Protein AF-A0A5F2H705-F1 (afdb_monomer)

Structure (mmCIF, N/CA/C/O backbone):
data_AF-A0A5F2H705-F1
#
_entry.id   AF-A0A5F2H705-F1
#
loop_
_atom_site.group_PDB
_atom_site.id
_atom_site.type_symbol
_atom_site.label_atom_id
_atom_site.label_alt_id
_atom_site.label_comp_id
_atom_site.label_asym_id
_atom_site.label_entity_id
_atom_site.label_seq_id
_atom_site.pdbx_PDB_ins_code
_atom_site.Cartn_x
_atom_site.Cartn_y
_atom_site.Cartn_z
_atom_site.occupancy
_atom_site.B_iso_or_equiv
_atom_site.auth_seq_id
_atom_site.auth_comp_id
_atom_site.auth_asym_id
_atom_site.auth_atom_id
_atom_site.pdbx_PDB_model_num
ATOM 1 N N . MET A 1 1 ? -13.537 30.137 -7.207 1.00 33.12 1 MET A N 1
ATOM 2 C CA . MET A 1 1 ? -13.857 29.243 -8.342 1.00 33.12 1 MET A CA 1
ATOM 3 C C . MET A 1 1 ? -13.474 27.830 -7.941 1.00 33.12 1 MET A C 1
ATOM 5 O O . MET A 1 1 ? -12.298 27.490 -7.991 1.00 33.12 1 MET A O 1
ATOM 9 N N . SER A 1 2 ? -14.434 27.050 -7.441 1.00 37.59 2 SER A N 1
ATOM 10 C CA . SER A 1 2 ? -14.213 25.641 -7.104 1.00 37.59 2 SER A CA 1
ATOM 11 C C . SER A 1 2 ? -13.878 24.879 -8.382 1.00 37.59 2 SER A C 1
ATOM 13 O O . SER A 1 2 ? -14.610 24.978 -9.367 1.00 37.59 2 SER A O 1
ATOM 15 N N . ARG A 1 3 ? -12.735 24.185 -8.400 1.00 36.38 3 ARG A N 1
ATOM 16 C CA . ARG A 1 3 ? -12.379 23.299 -9.514 1.00 36.38 3 ARG A CA 1
ATOM 17 C C . ARG A 1 3 ? -13.468 22.224 -9.6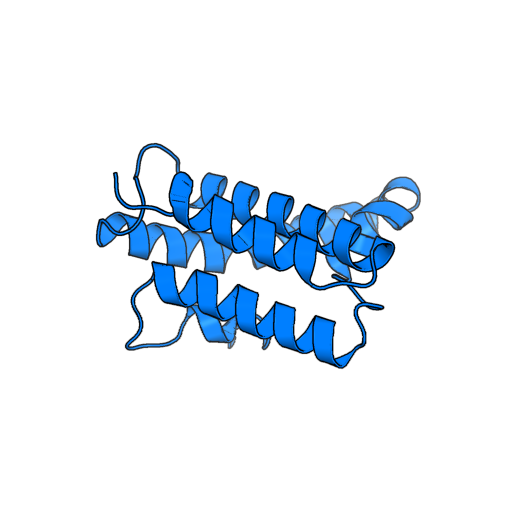33 1.00 36.38 3 ARG A C 1
ATOM 19 O O . ARG A 1 3 ? -13.881 21.710 -8.595 1.00 36.38 3 ARG A O 1
ATOM 26 N N . PRO A 1 4 ? -13.944 21.898 -10.847 1.00 41.84 4 PRO A N 1
ATOM 27 C CA . PRO A 1 4 ? -14.894 20.812 -11.020 1.00 41.84 4 PRO A CA 1
ATOM 28 C C . PRO A 1 4 ? -14.258 19.518 -10.512 1.00 41.84 4 PRO A C 1
ATOM 30 O O . PRO A 1 4 ? -13.079 19.260 -10.771 1.00 41.84 4 PRO A O 1
ATOM 33 N N . ASP A 1 5 ? -15.047 18.755 -9.764 1.00 51.53 5 ASP A N 1
ATOM 34 C CA . ASP A 1 5 ? -14.673 17.488 -9.151 1.00 51.53 5 ASP A CA 1
ATOM 35 C C . ASP A 1 5 ? -14.258 16.511 -10.261 1.00 51.53 5 ASP A C 1
ATOM 37 O O . ASP A 1 5 ? -15.083 15.997 -11.024 1.00 51.53 5 ASP A O 1
ATOM 41 N N . ARG A 1 6 ? -12.944 16.363 -10.469 1.00 44.84 6 ARG A N 1
ATOM 42 C CA . ARG A 1 6 ? -12.408 15.472 -11.498 1.00 44.84 6 ARG A CA 1
ATOM 43 C C . ARG A 1 6 ? -12.746 14.052 -11.042 1.00 44.84 6 ARG A C 1
ATOM 45 O O . ARG A 1 6 ? -12.341 13.688 -9.940 1.00 44.84 6 ARG A O 1
ATOM 52 N N . PRO A 1 7 ? -13.428 13.233 -11.866 1.00 42.72 7 PRO A N 1
ATOM 53 C CA . PRO A 1 7 ? -13.769 11.877 -11.465 1.00 42.72 7 PRO A CA 1
ATOM 54 C C . PRO A 1 7 ? -12.494 11.132 -11.038 1.00 42.72 7 PRO A C 1
ATOM 56 O O . PRO A 1 7 ? -11.457 11.277 -11.703 1.00 42.72 7 PRO A O 1
ATOM 59 N N . PRO A 1 8 ? -12.538 10.360 -9.936 1.00 50.00 8 PRO A N 1
ATOM 60 C CA . PRO A 1 8 ? -11.362 9.673 -9.429 1.00 50.00 8 PRO A CA 1
ATOM 61 C C . PRO A 1 8 ? -10.791 8.771 -10.522 1.00 50.00 8 PRO A C 1
ATOM 63 O O . PRO A 1 8 ? -11.536 8.123 -11.266 1.00 50.00 8 PRO A O 1
ATOM 66 N N . ARG A 1 9 ? -9.455 8.734 -10.634 1.00 55.25 9 ARG A N 1
ATOM 67 C CA . ARG A 1 9 ? -8.773 7.885 -11.621 1.00 55.25 9 ARG A CA 1
ATOM 68 C C . ARG A 1 9 ? -9.310 6.445 -11.495 1.00 55.25 9 ARG A C 1
ATOM 70 O O . ARG A 1 9 ? -9.554 6.005 -10.370 1.00 55.25 9 ARG A O 1
ATOM 77 N N . PRO A 1 10 ? -9.460 5.675 -12.591 1.00 51.91 10 PRO A N 1
ATOM 78 C CA . PRO A 1 10 ? -10.145 4.374 -12.576 1.00 51.91 10 PRO A CA 1
ATOM 79 C C . PRO A 1 10 ? -9.630 3.376 -11.526 1.00 51.91 10 PRO A C 1
ATOM 81 O O . PRO A 1 10 ? -10.385 2.518 -11.075 1.00 51.91 10 PRO A O 1
ATOM 84 N N . GLY A 1 11 ? -8.359 3.491 -11.121 1.00 60.97 11 GLY A N 1
ATOM 85 C CA . GLY A 1 11 ? -7.766 2.683 -10.055 1.00 60.97 11 GLY A CA 1
ATOM 86 C C . GLY A 1 11 ? -8.316 2.972 -8.654 1.00 60.97 11 GLY A C 1
ATOM 87 O O . GLY A 1 11 ? -8.404 2.055 -7.855 1.00 60.97 11 GLY A O 1
ATOM 88 N N . ILE A 1 12 ? -8.746 4.202 -8.369 1.00 66.94 12 ILE A N 1
ATOM 89 C CA . ILE A 1 12 ? -9.010 4.734 -7.017 1.00 66.94 12 ILE A CA 1
ATOM 90 C C . ILE A 1 12 ? -10.495 4.616 -6.628 1.00 66.94 12 ILE A C 1
ATOM 92 O O . ILE A 1 12 ? -10.852 4.637 -5.454 1.00 66.94 12 ILE A O 1
ATOM 96 N N . ARG A 1 13 ? -11.374 4.393 -7.613 1.00 67.81 13 ARG A N 1
ATOM 97 C CA . ARG A 1 13 ? -12.831 4.238 -7.448 1.00 67.81 13 ARG A CA 1
ATOM 98 C C . ARG A 1 13 ? -13.280 3.297 -6.307 1.00 67.81 13 ARG A C 1
ATOM 100 O O . ARG A 1 13 ? -14.314 3.590 -5.708 1.00 67.81 13 ARG A O 1
ATOM 107 N N . PRO A 1 14 ? -12.570 2.199 -5.969 1.00 72.44 14 PRO A N 1
ATOM 108 C CA . PRO A 1 14 ? -12.935 1.352 -4.831 1.00 72.44 14 PRO A CA 1
ATOM 109 C C . PRO A 1 14 ? -12.878 2.052 -3.464 1.00 72.44 14 PRO A C 1
ATOM 111 O O . PRO A 1 14 ? -13.659 1.687 -2.587 1.00 72.44 14 PRO A O 1
ATOM 114 N N . LEU A 1 15 ? -12.013 3.060 -3.294 1.00 74.94 15 LEU A N 1
ATOM 115 C CA . LEU A 1 15 ? -11.843 3.793 -2.032 1.00 74.94 15 LEU A CA 1
ATOM 116 C C . LEU A 1 15 ? -13.021 4.729 -1.725 1.00 74.94 15 LEU A C 1
ATOM 118 O O . LEU A 1 15 ? -13.288 5.019 -0.568 1.00 74.94 15 LEU A O 1
ATOM 122 N N . CYS A 1 16 ? -13.782 5.135 -2.744 1.00 71.06 16 CYS A N 1
ATOM 123 C CA . CYS A 1 16 ? -14.920 6.053 -2.613 1.00 71.06 16 CYS A CA 1
ATOM 124 C C . CYS A 1 16 ? -16.282 5.333 -2.551 1.00 71.06 16 CYS A C 1
ATOM 126 O O . CYS A 1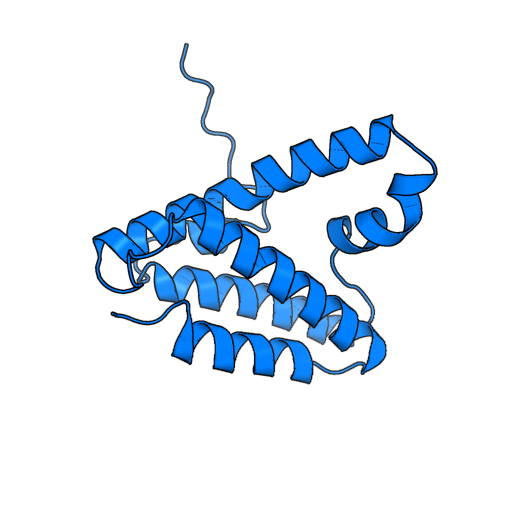 16 ? -17.328 5.959 -2.725 1.00 71.06 16 CYS A O 1
ATOM 128 N N . ARG A 1 17 ? -16.312 4.001 -2.398 1.00 72.38 17 ARG A N 1
ATOM 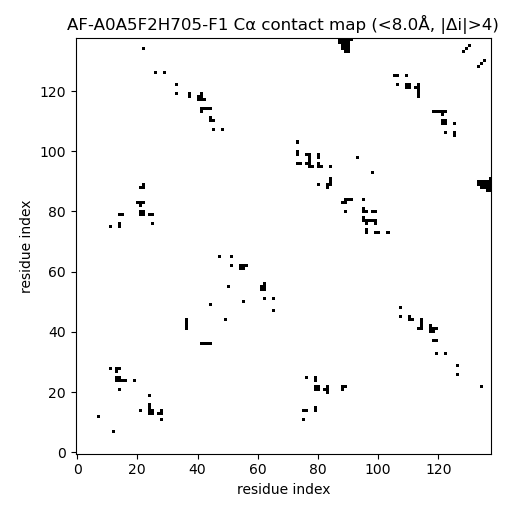129 C CA . ARG A 1 17 ? -17.566 3.236 -2.471 1.00 72.38 17 ARG A CA 1
ATOM 130 C C . ARG A 1 17 ? -18.429 3.461 -1.224 1.00 72.38 17 ARG A C 1
ATOM 132 O O . ARG A 1 17 ? -18.072 3.012 -0.139 1.00 72.38 17 ARG A O 1
ATOM 139 N N . ALA A 1 18 ? -19.599 4.070 -1.413 1.00 63.28 18 ALA A N 1
ATOM 140 C CA . ALA A 1 18 ? -20.623 4.189 -0.378 1.00 63.28 18 ALA A CA 1
ATOM 141 C C . ALA A 1 18 ? -21.125 2.804 0.087 1.00 63.28 18 ALA A C 1
ATOM 143 O O . ALA A 1 18 ? -21.304 1.895 -0.730 1.00 63.28 18 ALA A O 1
ATOM 144 N N . GLY A 1 19 ? -21.351 2.653 1.397 1.00 78.31 19 GLY A N 1
ATOM 145 C CA . GLY A 1 19 ? -21.922 1.447 2.014 1.00 78.31 19 GLY A CA 1
ATOM 146 C C . GLY A 1 19 ? -20.923 0.374 2.469 1.00 78.31 19 GLY A C 1
ATOM 147 O O . GLY A 1 19 ? -21.357 -0.685 2.911 1.00 78.31 19 GLY A O 1
ATOM 148 N N . LEU A 1 20 ? -19.612 0.620 2.373 1.00 86.38 20 LEU A N 1
ATOM 149 C CA . LEU A 1 20 ? -18.580 -0.210 3.008 1.00 86.38 20 LEU A CA 1
ATOM 150 C C . LEU A 1 20 ? -17.863 0.584 4.096 1.00 86.38 20 LEU A C 1
ATOM 152 O O . LEU A 1 20 ? -17.632 1.782 3.928 1.00 86.38 20 LEU A O 1
ATOM 156 N N . ALA A 1 21 ? -17.471 -0.111 5.162 1.00 91.94 21 ALA A N 1
ATOM 157 C CA . ALA A 1 21 ? -16.634 0.447 6.213 1.00 91.94 21 ALA A CA 1
ATOM 158 C C . ALA A 1 21 ? -15.298 0.955 5.624 1.00 91.94 21 ALA A C 1
ATOM 160 O O . ALA A 1 21 ? -14.723 0.271 4.762 1.00 91.94 21 ALA A O 1
ATOM 161 N N . PRO A 1 22 ? -14.782 2.126 6.038 1.00 93.75 22 PRO A N 1
ATOM 162 C CA . PRO A 1 22 ? -13.534 2.686 5.532 1.00 93.75 22 PRO A CA 1
ATOM 163 C C . PRO A 1 22 ? -12.360 1.708 5.461 1.00 93.75 22 PRO A C 1
ATOM 165 O O . PRO A 1 22 ? -11.728 1.589 4.406 1.00 93.75 22 PRO A O 1
ATOM 168 N N . ARG A 1 23 ? -12.123 0.920 6.514 1.00 94.62 23 ARG A N 1
ATOM 169 C CA . ARG A 1 23 ? -11.063 -0.097 6.525 1.00 94.62 23 ARG A CA 1
ATOM 170 C C . ARG A 1 23 ? -11.287 -1.190 5.478 1.00 94.62 23 ARG A C 1
ATOM 172 O O . ARG A 1 23 ? -10.342 -1.631 4.824 1.00 94.62 23 ARG A O 1
ATOM 179 N N . GLN A 1 24 ? -12.535 -1.604 5.260 1.00 94.00 24 GLN A N 1
ATOM 180 C CA . GLN A 1 24 ? -12.879 -2.598 4.235 1.00 94.00 24 GLN A CA 1
ATOM 181 C C . GLN A 1 24 ? -12.654 -2.067 2.814 1.00 94.00 24 GLN A C 1
ATOM 183 O O . GLN A 1 24 ? -12.319 -2.843 1.918 1.00 94.00 24 GLN A O 1
ATOM 188 N N . ARG A 1 25 ? -12.809 -0.756 2.582 1.00 95.25 25 ARG A N 1
ATOM 189 C CA . ARG A 1 25 ? -12.528 -0.143 1.271 1.00 95.25 25 ARG A CA 1
ATOM 190 C C . ARG A 1 25 ? -11.040 -0.228 0.918 1.00 95.25 25 ARG A C 1
ATOM 192 O O . ARG A 1 25 ? -10.727 -0.537 -0.233 1.00 95.25 25 ARG A O 1
ATOM 199 N N . LEU A 1 26 ? -10.145 -0.037 1.895 1.00 95.31 26 LEU A N 1
ATOM 200 C CA . LEU A 1 26 ? -8.696 -0.220 1.718 1.00 95.31 26 LEU A CA 1
ATOM 201 C C . LEU A 1 26 ? -8.366 -1.662 1.318 1.00 95.31 26 LEU A C 1
ATOM 203 O O . LEU A 1 26 ? -7.706 -1.883 0.304 1.00 95.31 26 LEU A O 1
ATOM 207 N N . LEU A 1 27 ? -8.879 -2.647 2.063 1.00 94.94 27 LEU A N 1
ATOM 208 C CA . LEU A 1 27 ? -8.639 -4.061 1.763 1.00 94.94 27 LEU A CA 1
ATOM 209 C C . LEU A 1 27 ? -9.171 -4.437 0.372 1.00 94.94 27 LEU A C 1
ATOM 211 O O . LEU A 1 27 ? -8.453 -5.015 -0.440 1.00 94.94 27 LEU A O 1
ATOM 215 N N . ARG A 1 28 ? -10.394 -3.997 0.049 1.00 94.50 28 ARG A N 1
ATOM 216 C CA . ARG A 1 28 ? -11.016 -4.226 -1.259 1.00 94.50 28 ARG A CA 1
ATOM 217 C C . ARG A 1 28 ? -10.197 -3.643 -2.408 1.00 94.50 28 ARG A C 1
ATOM 219 O O . ARG A 1 28 ? -10.142 -4.246 -3.479 1.00 94.50 28 ARG A O 1
ATOM 226 N N . TYR A 1 29 ? -9.605 -2.462 -2.231 1.00 95.00 29 TYR A N 1
ATOM 227 C CA . TYR A 1 29 ? -8.711 -1.891 -3.236 1.00 95.00 29 TYR A CA 1
ATOM 228 C C . TYR A 1 29 ? -7.534 -2.840 -3.511 1.00 95.00 29 TYR A C 1
ATOM 230 O O . TYR A 1 29 ? -7.264 -3.157 -4.670 1.00 95.00 29 TYR A O 1
ATOM 238 N N . LEU A 1 30 ? -6.882 -3.345 -2.460 1.00 96.19 30 LEU A N 1
ATOM 239 C CA . LEU A 1 30 ? -5.739 -4.254 -2.580 1.00 96.19 30 LEU A CA 1
ATOM 240 C C . LEU A 1 30 ?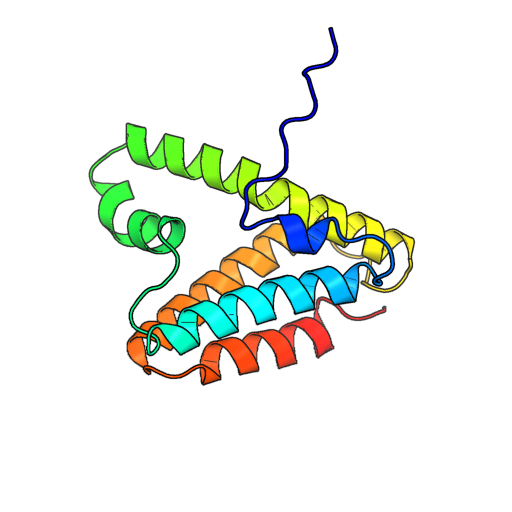 -6.129 -5.599 -3.204 1.00 96.19 30 LEU A C 1
ATOM 242 O O . LEU A 1 30 ? -5.355 -6.150 -3.986 1.00 96.19 30 LEU A O 1
ATOM 246 N N . ASP A 1 31 ? -7.328 -6.104 -2.916 1.00 96.00 31 ASP A N 1
ATOM 247 C CA . ASP A 1 31 ? -7.873 -7.311 -3.547 1.00 96.00 31 ASP A CA 1
ATOM 248 C C . ASP A 1 31 ? -8.077 -7.115 -5.051 1.00 96.00 31 ASP A C 1
ATOM 250 O O . ASP A 1 31 ? -7.571 -7.900 -5.846 1.00 96.00 31 ASP A O 1
ATOM 254 N N . ILE A 1 32 ? -8.698 -6.006 -5.466 1.00 94.38 32 ILE A N 1
ATOM 255 C CA . ILE A 1 32 ? -8.903 -5.694 -6.891 1.00 94.38 32 ILE A CA 1
ATOM 256 C C . ILE A 1 32 ? -7.571 -5.621 -7.647 1.00 94.38 32 ILE A C 1
ATOM 258 O O . ILE A 1 32 ? -7.481 -6.054 -8.797 1.00 94.38 32 ILE A O 1
ATOM 262 N N . ILE A 1 33 ? -6.536 -5.043 -7.032 1.00 94.31 33 ILE A N 1
ATOM 263 C CA . ILE A 1 33 ? -5.207 -4.983 -7.643 1.00 94.31 33 ILE A CA 1
ATOM 264 C C . ILE A 1 33 ? -4.553 -6.371 -7.655 1.00 94.31 33 ILE A C 1
ATOM 266 O O . ILE A 1 33 ? -4.003 -6.757 -8.683 1.00 94.31 33 ILE A O 1
ATOM 270 N N . SER A 1 34 ? -4.678 -7.147 -6.575 1.00 96.44 34 SER A N 1
ATOM 271 C CA . SER A 1 34 ? -4.185 -8.532 -6.494 1.00 96.44 34 SER A CA 1
ATOM 272 C C . SER A 1 34 ? -4.769 -9.410 -7.605 1.00 96.44 34 SER A C 1
ATOM 274 O O . SER A 1 34 ? -4.019 -10.113 -8.278 1.00 96.44 34 SER A O 1
ATOM 276 N N . ASP A 1 35 ? -6.079 -9.321 -7.852 1.00 95.94 35 ASP A N 1
ATOM 277 C CA . ASP A 1 35 ? -6.775 -10.089 -8.891 1.00 95.94 35 ASP A CA 1
ATOM 278 C C . ASP A 1 35 ? -6.273 -9.733 -10.294 1.00 95.94 35 ASP A C 1
ATOM 280 O O . ASP A 1 35 ? -6.075 -10.607 -11.137 1.00 95.94 35 ASP A O 1
ATOM 284 N N . ARG A 1 36 ? -6.012 -8.445 -10.552 1.00 94.88 36 ARG A N 1
ATOM 285 C CA . ARG A 1 36 ? -5.438 -7.989 -11.830 1.00 94.88 36 ARG A CA 1
ATOM 286 C C . ARG A 1 36 ? -4.023 -8.515 -12.042 1.00 94.88 36 ARG A C 1
ATOM 288 O O . ARG A 1 36 ? -3.688 -8.900 -13.157 1.00 94.88 36 ARG A O 1
ATOM 295 N N . LEU A 1 37 ? -3.209 -8.525 -10.988 1.00 95.94 37 LEU A N 1
ATOM 296 C CA . LEU A 1 37 ? -1.842 -9.046 -11.032 1.00 95.94 37 LEU A CA 1
ATOM 297 C C . LEU A 1 37 ? -1.848 -10.571 -11.230 1.00 95.94 37 LEU A C 1
ATOM 299 O O . LEU A 1 37 ? -1.049 -11.093 -12.004 1.00 95.94 37 LEU A O 1
ATOM 303 N N . ALA A 1 38 ? -2.794 -11.277 -10.605 1.00 96.75 38 ALA A N 1
ATOM 304 C CA . ALA A 1 38 ? -2.994 -12.712 -10.788 1.00 96.75 38 ALA A CA 1
ATOM 305 C C . ALA A 1 38 ? -3.460 -13.069 -12.206 1.00 96.75 38 ALA A C 1
ATOM 307 O O . ALA A 1 38 ? -2.926 -13.999 -12.807 1.00 96.75 38 ALA A O 1
ATOM 308 N N . ALA A 1 39 ? -4.400 -12.304 -12.772 1.00 96.12 39 ALA A N 1
ATOM 309 C CA . ALA A 1 39 ? -4.876 -12.486 -14.146 1.00 96.12 39 ALA A CA 1
ATOM 310 C C . ALA A 1 39 ? -3.765 -12.311 -15.197 1.00 96.12 39 ALA A C 1
ATOM 312 O O . ALA A 1 39 ? -3.885 -12.801 -16.317 1.00 96.12 39 ALA A O 1
ATOM 313 N N . ASP A 1 40 ? -2.683 -11.627 -14.832 1.00 93.38 40 ASP A N 1
ATOM 314 C CA . ASP A 1 40 ? -1.487 -11.467 -15.650 1.00 93.38 40 ASP A CA 1
ATOM 315 C C . ASP A 1 40 ? -0.385 -12.502 -15.363 1.00 93.38 40 ASP A C 1
ATOM 317 O O . ASP A 1 40 ? 0.730 -12.390 -15.865 1.00 93.38 40 ASP A O 1
ATOM 321 N N . GLY A 1 41 ? -0.641 -13.492 -14.507 1.00 95.38 41 GLY A N 1
ATOM 322 C CA . GLY A 1 41 ? 0.382 -14.458 -14.107 1.00 95.38 41 GLY A CA 1
ATOM 323 C C . GLY A 1 41 ? 1.549 -13.818 -13.350 1.00 95.38 41 GLY A C 1
ATOM 324 O O . GLY A 1 41 ? 2.682 -14.292 -13.453 1.00 95.38 41 GLY A O 1
ATOM 325 N N . TYR A 1 42 ? 1.286 -12.730 -12.612 1.00 96.69 42 TYR A N 1
ATOM 326 C CA . TYR A 1 42 ? 2.264 -12.077 -11.738 1.00 96.69 42 TYR A CA 1
ATOM 327 C C . TYR A 1 42 ? 3.492 -11.527 -12.491 1.00 96.69 42 TYR A C 1
ATOM 329 O O . TYR A 1 42 ? 4.601 -11.492 -11.958 1.00 96.69 42 TYR A O 1
ATOM 337 N N . VAL A 1 43 ? 3.319 -11.146 -13.765 1.00 93.81 43 VAL A N 1
ATOM 338 C CA . VAL A 1 43 ? 4.404 -10.628 -14.615 1.00 93.81 43 VAL A CA 1
ATOM 339 C C . VAL A 1 43 ? 4.551 -9.115 -14.455 1.00 93.81 43 VAL A C 1
ATOM 341 O O . VAL A 1 43 ? 5.658 -8.614 -14.243 1.00 93.81 43 VAL A O 1
ATOM 344 N N . ARG A 1 44 ? 3.443 -8.379 -14.581 1.00 90.06 44 ARG A N 1
ATOM 345 C CA . ARG A 1 44 ? 3.399 -6.923 -14.422 1.00 90.06 44 ARG A CA 1
ATOM 346 C C . ARG A 1 44 ? 3.315 -6.531 -12.948 1.00 90.06 44 ARG A C 1
ATOM 348 O O . ARG A 1 44 ? 2.856 -7.296 -12.106 1.00 90.06 44 ARG A O 1
ATOM 355 N N . GLY A 1 45 ? 3.743 -5.307 -12.655 1.00 90.25 45 GLY A N 1
ATOM 356 C CA . GLY A 1 45 ? 3.631 -4.680 -11.340 1.00 90.25 45 GLY A CA 1
ATOM 357 C C . GLY A 1 45 ? 3.032 -3.281 -11.431 1.00 90.25 45 GLY A C 1
ATOM 358 O O . GLY A 1 45 ? 2.179 -3.005 -12.278 1.00 90.25 45 GLY A O 1
ATOM 359 N N . CYS A 1 46 ? 3.487 -2.389 -10.555 1.00 90.06 46 CYS A N 1
ATOM 360 C CA . CYS A 1 46 ? 3.141 -0.980 -10.620 1.00 90.06 46 CYS A CA 1
ATOM 361 C C . CYS A 1 46 ? 4.108 -0.234 -11.541 1.00 90.06 46 CYS A C 1
ATOM 363 O O . CYS A 1 46 ? 5.317 -0.260 -11.332 1.00 90.06 46 CYS A O 1
ATOM 365 N N . LEU A 1 47 ? 3.569 0.499 -12.518 1.00 89.50 47 LEU A N 1
ATOM 366 C CA . LEU A 1 47 ? 4.372 1.340 -13.410 1.00 89.50 47 LEU A CA 1
ATOM 367 C C . LEU A 1 47 ? 5.149 2.423 -12.644 1.00 89.50 47 LEU A C 1
ATOM 369 O O . LEU A 1 47 ? 6.284 2.727 -12.992 1.00 89.50 47 LEU A O 1
ATOM 373 N N . ILE A 1 48 ? 4.532 3.005 -11.608 1.00 89.19 48 ILE A N 1
ATOM 374 C CA . ILE A 1 48 ? 5.178 4.025 -10.773 1.00 89.19 48 ILE A CA 1
ATOM 375 C C . ILE A 1 48 ? 6.360 3.395 -10.028 1.00 89.19 48 ILE A C 1
ATOM 377 O O . ILE A 1 48 ? 7.454 3.947 -10.075 1.00 89.19 48 ILE A O 1
ATOM 381 N N . GLY A 1 49 ? 6.154 2.221 -9.420 1.00 90.00 49 GLY A N 1
ATOM 382 C CA . GLY A 1 49 ? 7.206 1.478 -8.725 1.00 90.00 49 GLY A CA 1
ATOM 383 C C . GLY A 1 49 ? 8.373 1.099 -9.641 1.00 90.00 49 GLY A C 1
ATOM 384 O O . GLY A 1 49 ? 9.524 1.344 -9.290 1.00 90.00 49 GLY A O 1
ATOM 385 N N . ASP A 1 50 ? 8.089 0.584 -10.840 1.00 90.50 50 ASP A N 1
ATOM 386 C CA . ASP A 1 50 ? 9.128 0.210 -11.809 1.00 90.50 50 ASP A CA 1
ATOM 387 C C . ASP A 1 50 ? 9.952 1.443 -12.254 1.00 90.50 50 ASP A C 1
ATOM 389 O O . ASP A 1 50 ? 11.184 1.420 -12.227 1.00 90.50 50 ASP A O 1
ATOM 393 N N . PHE A 1 51 ? 9.307 2.578 -12.554 1.00 90.81 51 PHE A N 1
ATOM 394 C CA . PHE A 1 51 ? 10.022 3.814 -12.912 1.00 90.81 51 PHE A CA 1
ATOM 395 C C . PHE A 1 51 ? 10.822 4.417 -11.757 1.00 90.81 51 PHE A C 1
ATOM 397 O O . PHE A 1 51 ? 11.891 4.992 -11.987 1.00 90.81 51 PHE A O 1
ATOM 404 N N . SER A 1 52 ? 10.334 4.271 -10.525 1.00 90.56 52 SER A N 1
ATOM 405 C CA . SER A 1 52 ? 11.056 4.681 -9.323 1.00 90.56 52 SER A CA 1
ATOM 406 C C . SER A 1 52 ? 12.374 3.933 -9.125 1.00 90.56 52 SER A C 1
ATOM 408 O O . SER A 1 52 ? 13.260 4.479 -8.472 1.00 90.56 52 SER A O 1
ATOM 410 N N . LEU A 1 53 ? 12.526 2.730 -9.686 1.00 88.75 53 LEU A N 1
ATOM 411 C CA . LEU A 1 53 ? 13.763 1.951 -9.605 1.00 88.75 53 LEU A CA 1
ATOM 412 C C . LEU A 1 53 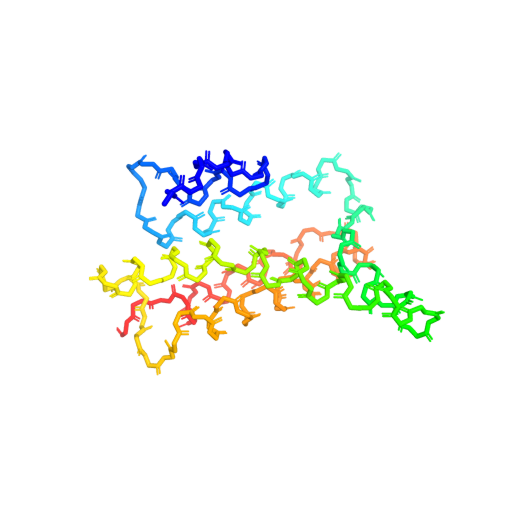? 14.717 2.230 -10.769 1.00 88.75 53 LEU A C 1
ATOM 414 O O . LEU A 1 53 ? 15.923 2.316 -10.557 1.00 88.75 53 LEU A O 1
ATOM 418 N N . GLU A 1 54 ? 14.193 2.370 -11.986 1.00 85.75 54 GLU A N 1
ATOM 419 C CA . GLU A 1 54 ? 15.023 2.339 -13.197 1.00 85.75 54 GLU A CA 1
ATOM 420 C C . GLU A 1 54 ? 15.387 3.724 -13.742 1.00 85.75 54 GLU A C 1
ATOM 422 O O . GLU A 1 54 ? 16.453 3.890 -14.327 1.00 85.75 54 GLU A O 1
ATOM 427 N N . VAL A 1 55 ? 14.519 4.729 -13.578 1.00 82.62 55 VAL A N 1
ATOM 428 C CA . VAL A 1 55 ? 14.602 5.951 -14.406 1.00 82.62 55 VAL A CA 1
ATOM 429 C C . VAL A 1 55 ? 14.924 7.213 -13.601 1.00 82.62 55 VAL A C 1
ATOM 431 O O . VAL A 1 55 ? 15.331 8.232 -14.157 1.00 82.62 55 VAL A O 1
ATOM 434 N N . VAL A 1 56 ? 14.800 7.165 -12.274 1.00 85.31 56 VAL A N 1
ATOM 435 C CA . VAL A 1 56 ? 15.030 8.336 -11.407 1.00 85.31 56 VAL A CA 1
ATOM 436 C C . VAL A 1 56 ? 16.484 8.810 -11.368 1.00 85.31 56 VAL A C 1
ATOM 438 O O . VAL A 1 56 ? 16.709 9.982 -11.078 1.00 85.31 56 VAL A O 1
ATOM 441 N N . GLN A 1 57 ? 17.452 7.932 -11.655 1.00 85.31 57 GLN A N 1
ATOM 442 C CA . GLN A 1 57 ? 18.877 8.290 -11.720 1.00 85.31 57 GLN A CA 1
ATOM 443 C C . GLN A 1 57 ? 19.232 9.009 -13.030 1.00 85.31 57 GLN A C 1
ATOM 445 O O . GLN A 1 57 ? 20.136 9.836 -13.059 1.00 85.31 57 GLN A O 1
ATOM 450 N N . GLU A 1 58 ? 18.477 8.734 -14.094 1.00 88.25 58 GLU A N 1
ATOM 451 C CA . GLU A 1 58 ? 18.786 9.176 -15.457 1.00 88.25 58 GLU A CA 1
ATOM 452 C C . GLU A 1 58 ? 18.008 10.441 -15.867 1.00 88.25 58 GLU A C 1
ATOM 454 O O . GLU A 1 58 ? 18.349 11.102 -16.847 1.00 88.25 58 GLU A O 1
ATOM 459 N N . SER A 1 59 ? 16.937 10.800 -15.145 1.00 93.44 59 SER A N 1
ATOM 460 C CA . SER A 1 59 ? 16.074 11.930 -15.510 1.00 93.44 59 SER A CA 1
ATOM 461 C C . SER A 1 59 ? 15.481 12.655 -14.302 1.00 93.44 59 SER A C 1
ATOM 463 O O . SER A 1 59 ? 14.455 12.260 -13.742 1.00 93.44 59 SER A O 1
ATOM 465 N N . GLU A 1 60 ? 16.073 13.799 -13.957 1.00 93.56 60 GLU A N 1
ATOM 466 C CA . GLU A 1 60 ? 15.553 14.697 -12.919 1.00 93.56 60 GLU A CA 1
ATOM 467 C C . GLU A 1 60 ? 14.116 15.193 -13.208 1.00 93.56 60 GLU A C 1
ATOM 469 O O . GLU A 1 60 ? 13.288 15.162 -12.291 1.00 93.56 60 GLU A O 1
ATOM 474 N N . PRO A 1 61 ? 13.739 15.573 -14.451 1.00 93.31 61 PRO A N 1
ATOM 475 C CA . PRO A 1 61 ? 12.351 15.922 -14.760 1.00 93.31 61 PRO A CA 1
ATOM 476 C C . PRO A 1 61 ? 11.366 14.779 -14.490 1.00 93.31 61 PRO A C 1
ATOM 478 O O . PRO A 1 61 ? 10.288 15.009 -13.936 1.00 93.31 61 PRO A O 1
ATOM 481 N N . LEU A 1 62 ? 11.727 13.537 -14.835 1.00 88.94 62 LEU A N 1
ATOM 482 C CA . LEU A 1 62 ? 10.864 12.388 -14.572 1.00 88.94 62 LEU A CA 1
ATOM 483 C C . LEU A 1 62 ? 10.785 12.078 -13.075 1.00 88.94 62 LEU A C 1
ATOM 485 O O . LEU A 1 62 ? 9.695 11.814 -12.570 1.00 88.94 62 LEU A O 1
ATOM 489 N N . ARG A 1 63 ? 11.900 12.180 -12.342 1.00 94.38 63 ARG A N 1
ATOM 490 C CA . ARG A 1 63 ? 11.918 12.040 -10.881 1.00 94.38 63 ARG A CA 1
ATOM 491 C C . ARG A 1 63 ? 10.959 13.031 -10.215 1.00 94.38 63 ARG A C 1
ATOM 493 O O . ARG A 1 63 ? 10.172 12.643 -9.352 1.00 94.38 63 ARG A O 1
ATOM 500 N N . GLN A 1 64 ? 10.974 14.298 -10.630 1.00 93.44 64 GLN A N 1
ATOM 501 C CA . GLN A 1 64 ? 10.044 15.313 -10.121 1.00 93.44 64 GLN A CA 1
ATOM 502 C C . GLN A 1 64 ? 8.587 15.002 -10.487 1.00 93.44 64 GLN A C 1
ATOM 504 O O . GLN A 1 64 ? 7.691 15.187 -9.659 1.00 93.44 64 GLN A O 1
ATOM 509 N N . HIS A 1 65 ? 8.345 14.481 -11.692 1.00 92.38 65 HIS A N 1
ATOM 510 C CA . HIS A 1 65 ? 7.014 14.039 -12.097 1.00 92.38 65 HIS A CA 1
ATOM 511 C C . HIS A 1 65 ? 6.504 12.882 -11.226 1.00 92.38 65 HIS A C 1
ATOM 513 O O . HIS A 1 65 ? 5.369 12.928 -10.753 1.00 92.38 65 HIS A O 1
ATOM 519 N N . LEU A 1 66 ? 7.353 11.893 -10.930 1.00 91.62 66 LEU A N 1
ATOM 520 C CA . LEU A 1 66 ? 7.024 10.783 -10.032 1.00 91.62 66 LEU A CA 1
ATOM 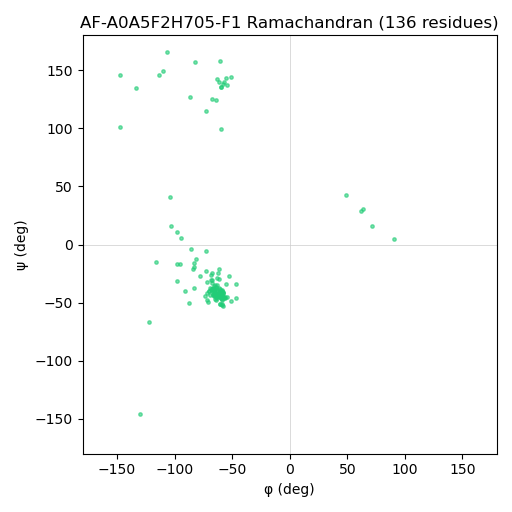521 C C . LEU A 1 66 ? 6.687 11.277 -8.619 1.00 91.62 66 LEU A C 1
ATOM 523 O O . LEU A 1 66 ? 5.705 10.819 -8.041 1.00 91.62 66 LEU A O 1
ATOM 527 N N . VAL A 1 67 ? 7.415 12.266 -8.084 1.00 91.81 67 VAL A N 1
ATOM 528 C CA . VAL A 1 67 ? 7.076 12.889 -6.787 1.00 91.81 67 VAL A CA 1
ATOM 529 C C . VAL A 1 67 ? 5.666 13.486 -6.803 1.00 91.81 67 VAL A C 1
ATOM 531 O O . VAL A 1 67 ? 4.908 13.306 -5.848 1.00 91.81 67 VAL A O 1
ATOM 534 N N . ALA A 1 68 ? 5.288 14.189 -7.873 1.00 91.38 68 ALA A N 1
ATOM 535 C CA . ALA A 1 68 ? 3.939 14.735 -8.005 1.00 91.38 68 ALA A CA 1
ATOM 536 C C . ALA A 1 68 ? 2.882 13.621 -8.111 1.00 91.38 68 ALA A C 1
ATOM 538 O O . ALA A 1 68 ? 1.848 13.693 -7.447 1.00 91.38 68 ALA A O 1
ATOM 539 N N . MET A 1 69 ? 3.167 12.564 -8.877 1.00 90.12 69 MET A N 1
ATOM 540 C CA . MET A 1 69 ? 2.278 11.409 -9.009 1.00 90.12 69 MET A CA 1
ATOM 541 C C . MET A 1 69 ? 2.051 10.691 -7.678 1.00 90.12 69 MET A C 1
ATOM 543 O O . MET A 1 69 ? 0.903 10.391 -7.363 1.00 90.12 69 MET A O 1
ATOM 547 N N . TYR A 1 70 ? 3.101 10.459 -6.882 1.00 88.94 70 TYR A N 1
ATOM 548 C CA . TYR A 1 70 ? 2.965 9.858 -5.552 1.00 88.94 70 TYR A CA 1
ATOM 549 C C . TYR A 1 70 ? 2.086 10.709 -4.640 1.00 88.94 70 TYR A C 1
ATOM 551 O O . TYR A 1 70 ? 1.163 10.182 -4.029 1.00 88.94 70 TYR A O 1
ATOM 559 N N . ARG A 1 71 ? 2.295 12.033 -4.607 1.00 88.69 71 ARG A N 1
ATOM 560 C CA . ARG A 1 71 ? 1.465 12.942 -3.797 1.00 88.69 71 ARG A CA 1
ATOM 561 C C . ARG A 1 71 ? -0.014 12.867 -4.172 1.00 88.69 71 ARG A C 1
ATOM 563 O O . ARG A 1 71 ? -0.861 12.800 -3.288 1.00 88.69 71 ARG A O 1
ATOM 570 N N . GLU A 1 72 ? -0.326 12.865 -5.467 1.00 88.88 72 GLU A N 1
ATOM 571 C CA . GLU A 1 72 ? -1.709 12.727 -5.940 1.00 88.88 72 GLU A CA 1
ATOM 572 C C . GLU A 1 72 ? -2.294 11.344 -5.639 1.00 88.88 72 GLU A C 1
ATOM 574 O O . GLU A 1 72 ? -3.474 11.224 -5.313 1.00 88.88 72 GLU A O 1
ATOM 579 N N . TRP A 1 73 ? -1.482 10.295 -5.767 1.00 88.25 73 TRP A N 1
ATOM 580 C CA . TRP A 1 73 ? -1.913 8.921 -5.548 1.00 88.25 73 TRP A CA 1
ATOM 581 C C . TRP A 1 73 ? -2.158 8.611 -4.069 1.00 88.25 73 TRP A C 1
ATOM 583 O O . TRP A 1 73 ? -3.065 7.845 -3.759 1.00 88.25 73 TRP A O 1
ATOM 593 N N . LEU A 1 74 ? -1.406 9.245 -3.171 1.00 91.94 74 LEU A N 1
ATOM 594 C CA . LEU A 1 74 ? -1.517 9.089 -1.725 1.00 91.94 74 LEU A CA 1
ATOM 595 C C . LEU A 1 74 ? -2.836 9.632 -1.162 1.00 91.94 74 LEU A C 1
ATOM 597 O O . LEU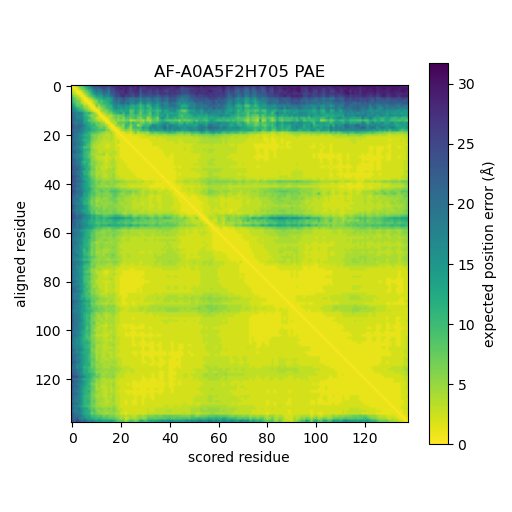 A 1 74 ? -3.409 9.040 -0.246 1.00 91.94 74 LEU A O 1
ATOM 601 N N . GLN A 1 75 ? -3.311 10.761 -1.699 1.00 93.19 75 GLN A N 1
ATOM 602 C CA . GLN A 1 75 ? -4.412 11.532 -1.113 1.00 93.19 75 GLN A CA 1
ATOM 603 C C . GLN A 1 75 ? -5.658 10.679 -0.799 1.00 93.19 75 GLN A C 1
ATOM 605 O O . GLN A 1 75 ? -6.109 10.702 0.343 1.00 93.19 75 GLN A O 1
ATOM 610 N N . PRO A 1 76 ? -6.168 9.837 -1.716 1.00 94.12 76 PRO A N 1
ATOM 611 C CA . PRO A 1 76 ? -7.379 9.058 -1.458 1.00 94.12 76 PRO A CA 1
ATOM 612 C C . PRO A 1 76 ? -7.205 7.970 -0.390 1.00 94.12 76 PRO A C 1
ATOM 614 O O . PRO A 1 76 ? -8.179 7.585 0.254 1.00 94.12 76 PRO A O 1
ATOM 617 N N . PHE A 1 77 ? -5.985 7.459 -0.189 1.00 95.94 77 PHE A N 1
ATOM 618 C CA . PHE A 1 77 ? -5.702 6.536 0.915 1.00 95.94 77 PHE A CA 1
ATOM 619 C C . PHE A 1 77 ? -5.674 7.282 2.239 1.00 95.94 77 PHE A C 1
ATOM 621 O O . PHE A 1 77 ? -6.281 6.817 3.197 1.00 95.94 77 PHE A O 1
ATOM 628 N N . SER A 1 78 ? -5.027 8.450 2.271 1.00 96.94 78 SER A N 1
ATOM 629 C CA . SER A 1 78 ? -5.007 9.320 3.448 1.00 96.94 78 SER A CA 1
ATOM 630 C C . SER A 1 78 ? -6.426 9.693 3.882 1.00 96.94 78 SER A C 1
ATOM 632 O O . SER A 1 78 ? -6.747 9.582 5.061 1.00 96.94 78 SER A O 1
ATOM 634 N N . ASP A 1 79 ? -7.290 10.075 2.939 1.00 95.94 79 ASP A N 1
ATOM 635 C CA . ASP A 1 79 ? -8.684 10.430 3.225 1.00 95.94 79 ASP A CA 1
ATOM 636 C C . ASP A 1 79 ? -9.465 9.220 3.763 1.00 95.94 79 ASP A C 1
ATOM 638 O O . ASP A 1 79 ? -10.137 9.302 4.791 1.00 95.94 79 ASP A O 1
ATOM 642 N N . CYS A 1 80 ? -9.308 8.052 3.129 1.00 96.31 80 CYS A N 1
ATOM 643 C CA . CYS A 1 80 ? -9.976 6.829 3.569 1.00 96.31 80 CYS A CA 1
ATOM 644 C C . CYS A 1 80 ? -9.495 6.352 4.952 1.00 96.31 80 CYS A C 1
ATOM 646 O O . CYS A 1 80 ? -10.296 5.817 5.719 1.00 96.31 80 CYS A O 1
ATOM 648 N N . ILE A 1 81 ? -8.211 6.530 5.280 1.00 97.38 81 ILE A N 1
ATOM 649 C CA . ILE A 1 81 ? -7.660 6.218 6.607 1.00 97.38 81 ILE A CA 1
ATOM 650 C C . ILE A 1 81 ? -8.187 7.212 7.645 1.00 97.38 81 ILE A C 1
ATOM 652 O O . ILE A 1 81 ? -8.562 6.789 8.732 1.00 97.38 81 ILE A O 1
ATOM 656 N N . ALA A 1 82 ? -8.293 8.501 7.310 1.00 97.50 82 ALA A N 1
ATOM 657 C CA . ALA A 1 82 ? -8.860 9.503 8.210 1.00 97.50 82 ALA A CA 1
ATOM 658 C C . ALA A 1 82 ? -10.326 9.190 8.557 1.00 97.50 82 ALA A C 1
ATOM 660 O O . ALA A 1 82 ? -10.718 9.259 9.721 1.00 97.50 82 ALA A O 1
ATOM 661 N N . GLU A 1 83 ? -11.125 8.770 7.569 1.00 96.44 83 GLU A N 1
ATOM 662 C CA . GLU A 1 83 ? -12.491 8.284 7.804 1.00 96.44 83 GLU A CA 1
ATOM 663 C C . GLU A 1 83 ? -12.514 7.048 8.719 1.00 96.44 83 GLU A C 1
ATOM 665 O O . GLU A 1 83 ? -13.362 6.949 9.603 1.00 96.44 83 GLU A O 1
ATOM 670 N N . ALA A 1 84 ? -11.574 6.115 8.541 1.00 96.31 84 ALA A N 1
ATOM 671 C CA . ALA A 1 84 ? -11.476 4.913 9.369 1.00 96.31 84 ALA A CA 1
ATOM 672 C C . ALA A 1 84 ? -11.080 5.226 10.820 1.00 96.31 84 ALA A C 1
ATOM 674 O O . ALA A 1 84 ? -11.629 4.634 11.747 1.00 96.31 84 ALA A O 1
ATOM 675 N N . GLN A 1 85 ? -10.166 6.178 11.022 1.00 97.81 85 GLN A N 1
ATOM 676 C CA . GLN A 1 85 ? -9.779 6.666 12.346 1.00 97.81 85 GLN A CA 1
ATOM 677 C C . GLN A 1 85 ? -10.952 7.364 13.040 1.00 97.81 85 GLN A C 1
ATOM 679 O O . GLN A 1 85 ? -11.235 7.084 14.201 1.00 97.81 85 GLN A O 1
ATOM 684 N N . ALA A 1 86 ? -11.704 8.203 12.317 1.00 96.56 86 ALA A N 1
ATOM 685 C CA . ALA A 1 86 ? -12.910 8.842 12.846 1.00 96.56 86 ALA A CA 1
ATOM 686 C C . ALA A 1 86 ? -14.001 7.828 13.245 1.00 96.56 86 ALA A C 1
ATOM 688 O O . ALA A 1 86 ? -14.776 8.088 14.164 1.00 96.56 86 ALA A O 1
ATOM 689 N N . ALA A 1 87 ? -14.048 6.672 12.577 1.00 95.31 87 ALA A N 1
ATOM 690 C CA . ALA A 1 87 ? -14.949 5.564 12.895 1.00 95.31 87 ALA A CA 1
ATOM 691 C C . ALA A 1 87 ? -14.410 4.600 13.976 1.00 95.31 87 ALA A C 1
ATOM 693 O O . ALA A 1 87 ? -15.117 3.667 14.353 1.00 95.31 87 ALA A O 1
ATOM 694 N N . GLY A 1 88 ? -13.180 4.792 14.472 1.00 95.88 88 GLY A N 1
ATOM 695 C CA . GLY A 1 88 ? -12.537 3.894 15.442 1.00 95.88 88 GLY A CA 1
ATOM 696 C C . GLY A 1 88 ? -12.103 2.536 14.869 1.00 95.88 88 GLY A C 1
ATOM 697 O O . GLY A 1 88 ? -11.846 1.601 15.622 1.00 95.88 88 GLY A O 1
ATOM 698 N N . GLU A 1 89 ? -12.031 2.399 13.542 1.00 95.88 89 GLU A N 1
ATOM 699 C CA . GLU A 1 89 ? -11.632 1.156 12.864 1.00 95.88 89 GLU A CA 1
ATOM 700 C C . GLU A 1 89 ? -10.112 0.989 12.741 1.00 95.88 89 GLU A C 1
ATOM 702 O O . GLU A 1 89 ? -9.638 -0.130 12.504 1.00 95.88 89 GLU A O 1
ATOM 707 N N . ILE A 1 90 ? -9.381 2.106 12.834 1.00 97.50 90 ILE A N 1
ATOM 708 C CA . ILE A 1 90 ? -7.923 2.213 12.735 1.00 97.50 90 ILE A CA 1
ATOM 709 C C . ILE A 1 90 ? -7.427 3.106 13.874 1.00 97.50 90 ILE A C 1
ATOM 711 O O . ILE A 1 90 ? -8.000 4.171 14.107 1.00 97.50 90 ILE A O 1
ATOM 715 N N . ASP A 1 91 ? -6.367 2.681 14.558 1.00 95.56 91 ASP A N 1
ATOM 716 C CA . ASP A 1 91 ? -5.704 3.469 15.597 1.00 95.56 91 ASP A CA 1
ATOM 717 C C . ASP A 1 91 ? -5.245 4.859 15.097 1.00 95.56 91 ASP A C 1
ATOM 719 O O . ASP A 1 91 ? -4.818 5.044 13.951 1.00 95.56 91 ASP A O 1
ATOM 723 N N . SER A 1 92 ? -5.344 5.863 15.973 1.00 96.31 92 SER A N 1
ATOM 724 C CA . SER A 1 92 ? -5.047 7.265 15.658 1.00 96.31 92 SER A CA 1
ATOM 725 C C . SER A 1 92 ? -3.696 7.757 16.186 1.00 96.31 92 SER A C 1
ATOM 727 O O . SER A 1 92 ? -3.477 8.967 16.238 1.00 96.31 92 SER A O 1
ATOM 729 N N . THR A 1 93 ? -2.786 6.858 16.579 1.00 96.69 93 THR A N 1
ATOM 730 C CA . THR A 1 93 ? -1.435 7.225 17.043 1.00 96.69 93 THR A CA 1
ATOM 731 C C . THR A 1 93 ? -0.619 7.901 15.940 1.00 96.69 93 THR A C 1
ATOM 733 O O . THR A 1 93 ? 0.160 8.813 16.218 1.00 96.69 93 THR A O 1
ATOM 736 N N . PHE A 1 94 ? -0.808 7.488 14.683 1.00 97.88 94 PHE A N 1
ATOM 737 C CA . PHE A 1 94 ? -0.128 8.064 13.520 1.00 97.88 94 PHE A CA 1
ATOM 738 C C . PHE A 1 94 ? -1.084 8.861 12.634 1.00 97.88 94 PHE A C 1
ATOM 740 O O . PHE A 1 94 ? -2.268 8.535 12.500 1.00 97.88 94 PHE A O 1
ATOM 747 N N . ALA A 1 95 ? -0.552 9.896 11.979 1.00 98.06 95 ALA A N 1
ATOM 748 C CA . ALA A 1 95 ? -1.328 10.702 11.050 1.00 98.06 95 ALA A CA 1
ATOM 749 C C . ALA A 1 95 ? -1.803 9.850 9.853 1.00 98.06 95 ALA A C 1
ATOM 751 O O . ALA A 1 95 ? -1.027 9.039 9.336 1.00 98.06 95 ALA A O 1
ATOM 752 N N . PRO A 1 96 ? -3.030 10.070 9.338 1.00 97.81 96 PRO A N 1
ATOM 753 C CA . PRO A 1 96 ? -3.570 9.290 8.222 1.00 97.81 96 PRO A CA 1
ATOM 754 C C . PRO A 1 96 ? -2.666 9.300 6.987 1.00 97.81 96 PRO A C 1
ATOM 756 O O . PRO A 1 96 ? -2.558 8.307 6.269 1.00 97.81 96 PRO A O 1
ATOM 759 N N . ARG A 1 97 ? -1.978 10.423 6.761 1.00 96.88 97 ARG A N 1
ATOM 760 C CA . ARG A 1 97 ? -1.043 10.583 5.653 1.00 96.88 97 ARG A CA 1
ATOM 761 C C . ARG A 1 97 ? 0.191 9.691 5.792 1.00 96.88 97 ARG A C 1
ATOM 763 O O . ARG A 1 97 ? 0.586 9.071 4.812 1.00 96.88 97 ARG A O 1
ATOM 770 N N . ASP A 1 98 ? 0.761 9.594 6.988 1.00 97.81 98 ASP A N 1
ATOM 771 C CA . ASP A 1 98 ? 1.935 8.751 7.239 1.00 97.81 98 ASP A CA 1
ATOM 772 C C . ASP A 1 98 ? 1.567 7.265 7.140 1.00 97.81 98 ASP A C 1
ATOM 774 O O . ASP A 1 98 ? 2.309 6.469 6.567 1.00 97.81 98 ASP A O 1
ATOM 778 N N . LEU A 1 99 ? 0.370 6.895 7.609 1.00 97.88 99 LEU A N 1
ATOM 779 C CA . LEU A 1 99 ? -0.176 5.549 7.430 1.00 97.88 99 LEU A CA 1
ATOM 780 C C . LEU A 1 99 ? -0.433 5.212 5.953 1.00 97.88 99 LEU A C 1
ATOM 782 O O . LEU A 1 99 ? -0.202 4.076 5.536 1.00 97.88 99 LEU A O 1
ATOM 786 N N . ALA A 1 100 ? -0.874 6.181 5.146 1.00 97.19 100 ALA A N 1
ATOM 787 C CA . ALA A 1 100 ? -1.018 6.004 3.702 1.00 97.19 100 ALA A CA 1
ATOM 788 C C . ALA A 1 100 ? 0.338 5.781 3.012 1.00 97.19 100 ALA A C 1
ATOM 790 O O . ALA A 1 100 ? 0.442 4.903 2.154 1.00 97.19 100 ALA A O 1
ATOM 791 N N . GLU A 1 101 ? 1.376 6.533 3.399 1.00 96.69 101 GLU A N 1
ATOM 792 C CA . GLU A 1 101 ? 2.736 6.362 2.861 1.00 96.69 101 GLU A CA 1
ATOM 793 C C . GLU A 1 101 ? 3.267 4.971 3.225 1.00 96.69 101 GLU A C 1
ATOM 795 O O . GLU A 1 101 ? 3.741 4.230 2.362 1.00 96.69 101 GLU A O 1
ATOM 800 N N . PHE A 1 102 ? 3.100 4.570 4.489 1.00 97.69 102 PHE A N 1
ATOM 801 C CA . PHE A 1 102 ? 3.464 3.238 4.966 1.00 97.69 102 PHE A CA 1
ATOM 802 C C . PHE A 1 102 ? 2.742 2.126 4.192 1.00 97.69 102 PHE A C 1
ATOM 804 O O . PHE A 1 102 ? 3.382 1.153 3.777 1.00 97.69 102 PHE A O 1
ATOM 811 N N . LEU A 1 103 ? 1.430 2.272 3.965 1.00 97.38 103 LEU A N 1
ATOM 812 C CA . LEU A 1 103 ? 0.626 1.317 3.202 1.00 97.38 103 LEU A CA 1
ATOM 813 C C . LEU A 1 103 ? 1.181 1.138 1.786 1.00 97.38 103 LEU A C 1
ATOM 815 O O . LEU A 1 103 ? 1.422 0.007 1.364 1.00 97.38 103 LEU A O 1
ATOM 819 N N . LEU A 1 104 ? 1.377 2.241 1.055 1.00 95.31 104 LEU A N 1
ATOM 820 C CA . LEU A 1 104 ? 1.797 2.200 -0.344 1.00 95.31 104 LEU A CA 1
ATOM 821 C C . LEU A 1 104 ? 3.237 1.712 -0.498 1.00 95.31 104 LEU A C 1
ATOM 823 O O . LEU A 1 104 ? 3.488 0.861 -1.347 1.00 95.31 104 LEU A O 1
ATOM 827 N N . ALA A 1 105 ? 4.167 2.173 0.341 1.00 95.50 105 ALA A N 1
ATOM 828 C CA . ALA A 1 105 ? 5.555 1.718 0.296 1.00 95.50 105 ALA A CA 1
ATOM 829 C C . ALA A 1 105 ? 5.668 0.209 0.570 1.00 95.50 105 ALA A C 1
ATOM 831 O O . ALA A 1 105 ? 6.353 -0.520 -0.152 1.00 95.50 105 ALA A O 1
ATOM 832 N N . SER A 1 106 ? 4.943 -0.279 1.580 1.00 97.56 106 SER A N 1
ATOM 833 C CA . SER A 1 106 ? 4.913 -1.704 1.924 1.00 97.56 106 SER A CA 1
ATOM 834 C C . SER A 1 106 ? 4.252 -2.545 0.827 1.00 97.56 106 SER A C 1
ATOM 836 O O . SER A 1 106 ? 4.720 -3.642 0.513 1.00 97.56 106 SER A O 1
ATOM 838 N N . TRP A 1 107 ? 3.190 -2.022 0.209 1.00 97.62 107 TRP A N 1
ATOM 839 C CA . TRP A 1 107 ? 2.503 -2.675 -0.900 1.00 97.62 107 TRP A CA 1
ATOM 840 C C . TRP A 1 107 ? 3.373 -2.779 -2.155 1.00 97.62 107 TRP A C 1
ATOM 842 O O . TRP A 1 107 ? 3.446 -3.850 -2.756 1.00 97.62 107 TRP A O 1
ATOM 852 N N . GLU A 1 108 ? 4.083 -1.710 -2.520 1.00 96.44 108 GLU A N 1
ATOM 853 C CA . GLU A 1 108 ? 5.044 -1.733 -3.629 1.00 96.44 108 GLU A CA 1
ATOM 854 C C . GLU A 1 108 ? 6.159 -2.756 -3.379 1.00 96.44 108 GLU A C 1
ATOM 856 O O . GLU A 1 108 ? 6.481 -3.552 -4.260 1.00 96.44 108 GLU A O 1
ATOM 861 N N . GLY A 1 109 ? 6.676 -2.841 -2.148 1.00 97.06 109 GLY A N 1
ATOM 862 C CA . GLY A 1 109 ? 7.622 -3.892 -1.762 1.00 97.06 109 GLY A CA 1
ATOM 863 C C . GLY A 1 109 ? 7.068 -5.311 -1.960 1.00 97.06 109 GLY A C 1
ATOM 864 O O . GLY A 1 109 ? 7.771 -6.199 -2.453 1.00 97.06 109 GLY A O 1
ATOM 865 N N . ALA A 1 110 ? 5.792 -5.532 -1.635 1.00 98.25 110 ALA A N 1
ATOM 866 C CA . ALA A 1 110 ? 5.126 -6.813 -1.861 1.00 98.25 110 ALA A CA 1
ATOM 867 C C . ALA A 1 110 ? 4.948 -7.121 -3.360 1.00 98.25 110 ALA A C 1
ATOM 869 O O . ALA A 1 110 ? 5.170 -8.261 -3.774 1.00 98.25 110 ALA A O 1
ATOM 870 N N . ILE A 1 111 ? 4.611 -6.122 -4.185 1.00 97.69 111 ILE A N 1
ATOM 871 C CA . ILE A 1 111 ? 4.523 -6.255 -5.649 1.00 97.69 111 ILE A CA 1
ATOM 872 C C . ILE A 1 111 ? 5.882 -6.635 -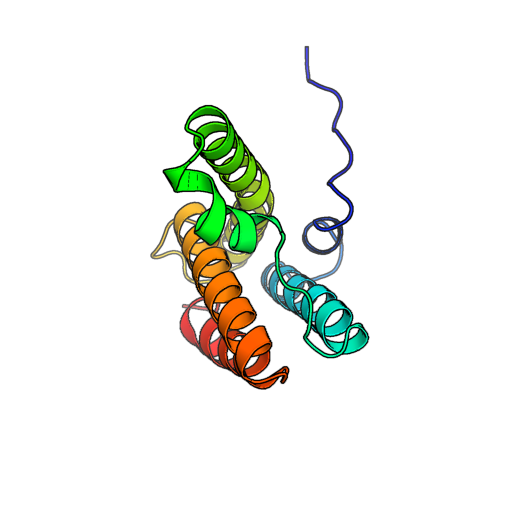6.245 1.00 97.69 111 ILE A C 1
ATOM 874 O O . ILE A 1 111 ? 5.955 -7.547 -7.070 1.00 97.69 111 ILE A O 1
ATOM 878 N N . LEU A 1 112 ? 6.965 -5.994 -5.799 1.00 96.75 112 LEU A N 1
ATOM 879 C CA . LEU A 1 112 ? 8.320 -6.321 -6.248 1.00 96.75 112 LEU A CA 1
ATOM 880 C C . LEU A 1 112 ? 8.666 -7.790 -5.961 1.00 96.75 112 LEU A C 1
ATOM 882 O O . LEU A 1 112 ? 9.145 -8.501 -6.844 1.00 96.75 112 LEU A O 1
ATOM 886 N N . ARG A 1 113 ? 8.361 -8.281 -4.753 1.00 97.69 113 ARG A N 1
ATOM 887 C CA . ARG A 1 113 ? 8.568 -9.693 -4.381 1.00 97.69 113 ARG A CA 1
ATOM 888 C C . ARG A 1 113 ? 7.671 -10.651 -5.158 1.00 97.69 113 ARG A C 1
ATOM 890 O O . ARG A 1 113 ? 8.132 -11.719 -5.549 1.00 97.69 113 ARG A O 1
ATOM 897 N N . MET A 1 114 ? 6.427 -10.263 -5.428 1.00 98.12 114 MET A N 1
ATOM 898 C CA . MET A 1 114 ? 5.497 -11.044 -6.248 1.00 98.12 114 MET A CA 1
ATOM 899 C C . MET A 1 114 ? 6.044 -11.270 -7.665 1.00 98.12 114 MET A C 1
ATOM 901 O O . MET A 1 114 ? 5.976 -12.399 -8.149 1.00 98.12 114 MET A O 1
ATOM 905 N N . LYS A 1 115 ? 6.659 -10.257 -8.299 1.00 96.62 115 LYS A N 1
ATOM 906 C CA . LYS A 1 115 ? 7.271 -10.393 -9.639 1.00 96.62 115 LYS A CA 1
ATOM 907 C C . LYS A 1 115 ? 8.406 -11.424 -9.660 1.00 96.62 115 LYS A C 1
ATOM 909 O O . LYS A 1 115 ? 8.558 -12.156 -10.639 1.00 96.62 115 LYS A O 1
ATOM 914 N N . VAL A 1 116 ? 9.199 -11.478 -8.588 1.00 96.75 116 VAL A N 1
ATOM 915 C CA . VAL A 1 116 ? 10.308 -12.436 -8.435 1.00 96.75 116 VAL A CA 1
ATOM 916 C C . VAL A 1 116 ? 9.778 -13.848 -8.201 1.00 96.75 116 VAL A C 1
ATOM 918 O O . VAL A 1 116 ? 10.214 -14.789 -8.855 1.00 96.75 116 VAL A O 1
ATOM 921 N N . GLU A 1 117 ? 8.824 -13.994 -7.283 1.00 97.88 117 GLU A N 1
ATOM 922 C CA . GLU A 1 117 ? 8.293 -15.296 -6.862 1.00 97.88 117 GLU A CA 1
ATOM 923 C C . GLU A 1 117 ? 7.233 -15.856 -7.824 1.00 97.88 117 GLU A C 1
ATOM 925 O O . GLU A 1 117 ? 6.867 -17.023 -7.712 1.00 97.88 117 GLU A O 1
ATOM 930 N N . ARG A 1 118 ? 6.724 -15.034 -8.755 1.00 97.50 118 ARG A N 1
ATOM 931 C CA . ARG A 1 118 ? 5.597 -15.349 -9.653 1.00 97.50 118 ARG A CA 1
ATOM 932 C C . ARG A 1 118 ? 4.397 -15.921 -8.905 1.00 97.50 118 ARG A C 1
ATOM 934 O O . ARG A 1 118 ? 3.760 -16.878 -9.337 1.00 97.50 118 ARG A O 1
ATOM 941 N N . SER A 1 119 ? 4.103 -15.315 -7.760 1.00 98.06 119 SER A N 1
ATOM 942 C CA . SER A 1 119 ? 3.102 -15.795 -6.816 1.00 98.06 119 SER A CA 1
ATOM 943 C C . SER A 1 119 ? 2.429 -14.637 -6.092 1.00 98.06 119 SER A C 1
ATOM 945 O O . SER A 1 119 ? 3.070 -13.642 -5.761 1.00 98.06 119 SER A O 1
ATOM 947 N N . GLY A 1 120 ? 1.141 -14.791 -5.779 1.00 97.88 120 GLY A N 1
ATOM 948 C CA . GLY A 1 120 ? 0.389 -13.850 -4.944 1.00 97.88 120 GLY A CA 1
ATOM 949 C C . GLY A 1 120 ? 0.746 -13.903 -3.452 1.00 97.88 120 GLY A C 1
ATOM 950 O O . GLY A 1 120 ? 0.257 -13.077 -2.682 1.00 97.88 120 GLY A O 1
ATOM 951 N N . GLU A 1 121 ? 1.596 -14.842 -3.029 1.00 98.44 121 GLU A N 1
ATOM 952 C CA . GLU A 1 121 ? 1.973 -15.051 -1.625 1.00 98.44 121 GLU A CA 1
ATOM 953 C C . GLU A 1 121 ? 2.523 -13.796 -0.915 1.00 98.44 121 GLU A C 1
ATOM 955 O O . GLU A 1 121 ? 2.060 -13.498 0.191 1.00 98.44 121 GLU A O 1
ATOM 960 N N . PRO A 1 122 ? 3.432 -12.994 -1.511 1.00 98.62 122 PRO A N 1
ATOM 961 C CA . PRO A 1 122 ? 3.878 -11.738 -0.906 1.00 98.62 122 PRO A CA 1
ATOM 962 C C . PRO A 1 122 ? 2.742 -10.735 -0.670 1.00 98.62 122 PRO A C 1
ATOM 964 O O . PRO A 1 122 ? 2.698 -10.098 0.382 1.00 98.62 122 PRO A O 1
ATOM 967 N N . LEU A 1 123 ? 1.797 -10.631 -1.613 1.00 98.56 123 LEU A N 1
ATOM 968 C CA . LEU A 1 123 ? 0.644 -9.730 -1.504 1.00 98.56 123 LEU A CA 1
ATOM 969 C C . LEU A 1 123 ? -0.294 -10.172 -0.377 1.00 98.56 123 LEU A C 1
ATOM 971 O O . LEU A 1 123 ? -0.759 -9.346 0.408 1.00 98.56 123 LEU A O 1
ATOM 975 N N . ARG A 1 124 ? -0.555 -11.483 -0.280 1.00 98.50 124 ARG A N 1
ATOM 976 C CA . ARG A 1 124 ? -1.375 -12.075 0.783 1.00 98.50 124 ARG A CA 1
ATOM 977 C C . ARG A 1 124 ? -0.758 -11.820 2.156 1.00 98.50 124 ARG A C 1
ATOM 979 O O . ARG A 1 124 ? -1.424 -11.262 3.019 1.00 98.50 124 ARG A O 1
ATOM 986 N N . ARG A 1 125 ? 0.531 -12.130 2.326 1.00 98.44 125 ARG A N 1
ATOM 987 C CA . ARG A 1 125 ? 1.257 -11.926 3.590 1.00 98.44 125 ARG A CA 1
ATOM 988 C C . ARG A 1 125 ? 1.237 -10.468 4.043 1.00 98.44 125 ARG A C 1
ATOM 990 O O . ARG A 1 125 ? 1.045 -10.206 5.227 1.00 98.44 125 ARG A O 1
ATOM 997 N N . PHE A 1 126 ? 1.416 -9.531 3.111 1.00 98.56 126 PHE A N 1
ATOM 998 C CA . PHE A 1 126 ? 1.284 -8.110 3.412 1.00 98.56 126 PHE A CA 1
ATOM 999 C C . PHE A 1 126 ? -0.113 -7.773 3.946 1.00 98.56 126 PHE A C 1
ATOM 1001 O O . PHE A 1 126 ? -0.209 -7.180 5.017 1.00 98.56 126 PHE A O 1
ATOM 1008 N N . LYS A 1 127 ? -1.182 -8.169 3.236 1.00 98.12 127 LYS A N 1
ATOM 1009 C CA . LYS A 1 127 ? -2.565 -7.885 3.654 1.00 98.12 127 LYS A CA 1
ATOM 1010 C C . LYS A 1 127 ? -2.859 -8.468 5.037 1.00 98.12 127 LYS A C 1
ATOM 1012 O O . LYS A 1 127 ? -3.363 -7.745 5.892 1.00 98.12 127 LYS A O 1
ATOM 1017 N N . ASP A 1 128 ? -2.484 -9.727 5.262 1.00 97.88 128 ASP A N 1
ATOM 1018 C CA . ASP A 1 128 ? -2.723 -10.434 6.523 1.00 97.88 128 ASP A CA 1
ATOM 1019 C C . ASP A 1 128 ? -2.070 -9.697 7.704 1.00 97.88 128 ASP A C 1
ATOM 1021 O O . ASP A 1 128 ? -2.734 -9.383 8.690 1.00 97.88 128 ASP A O 1
A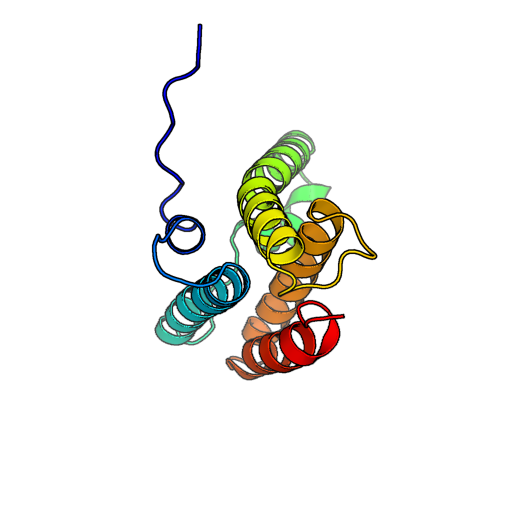TOM 1025 N N . ILE A 1 129 ? -0.780 -9.359 7.593 1.00 98.00 129 ILE A N 1
ATOM 1026 C CA . ILE A 1 129 ? -0.036 -8.703 8.677 1.00 98.00 129 ILE A CA 1
ATOM 1027 C C . ILE A 1 129 ? -0.496 -7.257 8.862 1.00 98.00 129 ILE A C 1
ATOM 1029 O O . ILE A 1 129 ? -0.785 -6.848 9.987 1.00 98.00 129 ILE A O 1
ATOM 1033 N N . ALA A 1 130 ? -0.575 -6.475 7.782 1.00 97.50 130 ALA A N 1
ATOM 1034 C CA . ALA A 1 130 ? -0.866 -5.048 7.860 1.00 97.50 130 ALA A CA 1
ATOM 1035 C C . ALA A 1 130 ? -2.249 -4.781 8.471 1.00 97.50 130 ALA A C 1
ATOM 1037 O O . ALA A 1 130 ? -2.381 -3.903 9.321 1.00 97.50 130 ALA A O 1
ATOM 1038 N N . PHE A 1 131 ? -3.268 -5.561 8.100 1.00 96.56 131 PHE A N 1
ATOM 1039 C CA . PHE A 1 131 ? -4.623 -5.391 8.632 1.00 96.56 131 PHE A CA 1
ATOM 1040 C C . PHE A 1 131 ? -4.840 -6.063 9.989 1.00 96.56 131 PHE A C 1
ATOM 1042 O O . PHE A 1 131 ? -5.812 -5.720 10.657 1.00 96.56 131 PHE A O 1
ATOM 1049 N N . ALA A 1 132 ? -3.967 -6.975 10.420 1.00 95.94 132 ALA A N 1
ATOM 1050 C CA . ALA A 1 132 ? -3.987 -7.516 11.779 1.00 95.94 132 ALA A CA 1
ATOM 1051 C C . ALA A 1 132 ? -3.260 -6.620 12.797 1.00 95.94 132 ALA A C 1
ATOM 1053 O O . ALA A 1 132 ? -3.479 -6.781 13.993 1.00 95.94 132 ALA A O 1
ATOM 1054 N N . THR A 1 133 ? -2.389 -5.711 12.339 1.00 95.62 133 THR A N 1
ATOM 1055 C CA . THR A 1 133 ? -1.495 -4.931 13.214 1.00 95.62 133 THR A CA 1
ATOM 1056 C C . THR A 1 133 ? -1.672 -3.422 13.065 1.00 95.62 133 THR A C 1
ATOM 1058 O O . THR A 1 133 ? -2.132 -2.770 13.991 1.00 95.62 133 THR A O 1
ATOM 1061 N N . VAL A 1 134 ? -1.320 -2.858 11.909 1.00 96.06 134 VAL A N 1
ATOM 1062 C CA . VAL A 1 134 ? -1.241 -1.402 11.691 1.00 96.06 134 VAL A CA 1
ATOM 1063 C C . VAL A 1 134 ? -2.599 -0.792 11.351 1.00 96.06 134 VAL A C 1
ATOM 1065 O O . VAL A 1 134 ? -2.918 0.307 11.786 1.00 96.06 134 VAL A O 1
ATOM 1068 N N . PHE A 1 135 ? -3.418 -1.506 10.580 1.00 95.94 135 PHE A N 1
ATOM 1069 C CA . PHE A 1 135 ? -4.752 -1.057 10.177 1.00 95.94 135 PHE A CA 1
ATOM 1070 C C . PHE A 1 135 ? -5.836 -1.785 10.981 1.00 95.94 135 PHE A C 1
ATOM 1072 O O . PHE A 1 135 ? -6.824 -2.239 10.407 1.00 95.94 135 PHE A O 1
ATOM 1079 N N . GLY A 1 136 ? -5.605 -1.965 12.285 1.00 90.06 136 GLY A N 1
ATOM 1080 C CA . GLY A 1 136 ? -6.529 -2.545 13.265 1.00 90.06 136 GLY A CA 1
ATOM 1081 C C . GLY A 1 136 ? -7.122 -1.487 14.205 1.00 90.06 136 GLY A C 1
ATOM 1082 O O . GLY A 1 136 ? -6.596 -0.374 14.245 1.00 90.06 136 GLY A O 1
ATOM 1083 N N . PRO A 1 137 ? -8.198 -1.807 14.955 1.00 85.12 137 PRO A N 1
ATOM 1084 C CA . PRO A 1 137 ? -8.649 -0.929 16.030 1.00 85.12 137 PRO A CA 1
ATOM 1085 C C . PRO A 1 137 ? -7.537 -0.771 17.088 1.00 85.12 137 PRO A C 1
ATOM 1087 O O . PRO A 1 137 ? -6.667 -1.647 17.160 1.00 85.12 137 PRO A O 1
ATOM 1090 N N . PRO A 1 138 ? -7.571 0.313 17.881 1.00 76.00 138 PRO A N 1
ATOM 1091 C CA . PRO A 1 138 ? -6.665 0.501 19.015 1.00 76.00 138 PRO A CA 1
ATOM 1092 C C . PRO A 1 138 ? -6.754 -0.624 20.057 1.00 76.00 138 PRO A C 1
ATOM 1094 O O . PRO A 1 138 ? -7.841 -1.240 20.192 1.00 76.00 138 PRO A O 1
#

Secondary structure (DSSP, 8-state):
-PPP-PPPPTTTGGGG-TTS-HHHHHHHHHHHHHHHHHHTTT----HHHHHHHHTTTT-HHHHHHHHHHHHHHHHHHHHHHHHHHHTTSS-SSS-HHHHHHHHHHHHHHHHHHHHHHTSSHHHHHHHHHHHHHTTS--

pLDDT: mean 89.15, std 14.53, range [33.12, 98.62]

Solvent-accessible surface area (backbone atoms only — not comparable to full-atom values): 7732 Å² total; per-residue (Å²): 133,83,77,78,84,71,78,68,57,88,87,54,50,51,58,73,48,84,95,57,58,43,63,57,21,55,53,51,41,53,49,57,52,49,53,56,32,55,78,56,64,22,66,66,74,55,69,67,60,53,44,66,73,72,42,44,88,81,28,68,73,57,38,54,49,49,55,53,50,50,57,65,64,38,46,63,46,17,52,34,41,44,53,13,34,78,69,55,50,22,47,72,92,57,56,35,58,60,53,26,51,51,50,53,56,54,48,50,53,22,42,59,48,14,46,75,68,55,37,68,60,43,50,51,54,47,52,56,51,42,50,70,60,73,54,19,53,116

Foldseek 3Di:
DDDPDDPPDPLLVLCPDPPDQLLVSLLVSLVVQLVVCVVVLLQDFDPLLVCVPPPVVPDVVVVVVSVVVCVVVLVSQLVSQVSCVVVQFFDDPDRSSVLSVVLVVQQSVLSVVCNVVSDCVSSVVSSVVCCVPGRGGD

Sequence (138 aa):
MSRPDRPPRPGIRPLCRAGLAPRQRLLRYLDIISDRLAADGYVRGCLIGDFSLEVVQESEPLRQHLVAMYREWLQPFSDCIAEAQAAGEIDSTFAPRDLAEFLLASWEGAILRMKVERSGEPLRRFKDIAFATVFGPP

Nearest PDB structures (foldseek):
  3bru-assembly1_B  TM=9.528E-01  e=6.751E-07  Cereibacter sphaeroides 2.4.1
  4yze-assembly2_B  TM=8.871E-01  e=9.932E-04  Escherichia coli K-12
  4yze-assembly2_D  TM=8.405E-01  e=3.051E-03  Escherichia coli K-12
  4yze-assembly1_A  TM=8.053E-01  e=4.039E-03  Escherichia coli K-12
  6zui-assembly1_A  TM=8.773E-01  e=8.858E-03  Escherichia coli K-12

Mean predicted aligned error: 5.58 Å

Radius of gyration: 15.66 Å; Cα contacts (8 Å, |Δi|>4): 129; chains: 1; bounding box: 41×45×35 Å